Protein AF-A0A359IFV2-F1 (afdb_monomer)

Mean predicted aligned error: 3.48 Å

Secondary structure (DSSP, 8-state):
----GGGHHHHHHHHHHHHHHHHT-HHHHHHHHHHHHHHHHHHH---HHHHHHHHHHHHHHHHHHHHH-TT-HHHHHHHHHTTS-HHHHHHHHHHHHHHHHHHIIIIIIHHHHTT--HHHHHHHHHHHHHHHHHHHPPP-

Radius of gyration: 16.08 Å; Cα contacts (8 Å, |Δi|>4): 184; chains: 1; bounding box: 43×29×43 Å

Nearest PDB structures (foldseek):
  4u4v-assembly1_A  TM=3.749E-01  e=3.334E-01  Escherichia coli str. K-12 substr. MG1655

pLDDT: mean 94.2, std 6.2, range [46.91, 98.5]

Sequence (140 aa):
DAVPAFLLSSIIFILGASISFATGTSYGTMGILMPLAIPLAYALDPSPGFLAMNIGAVLTGAIFGDHCSPISDTTILSSMGSACDHIDHTRTQLGYAVPVALIAVFLGYIPAGLGVPSWITLIAGAGAVFAVIRIFGKKV

Solvent-accessible surface area (backbone atoms only — not comparable to full-atom values): 7144 Å² total; per-residue (Å²): 144,74,82,61,75,34,47,48,31,39,52,42,18,54,51,23,22,53,52,2,31,77,66,20,31,32,67,63,34,36,65,63,43,48,80,53,49,52,60,53,35,42,75,75,42,70,49,70,67,55,38,51,48,40,54,47,20,32,53,52,11,3,45,53,8,14,64,44,10,87,73,6,66,67,35,52,52,51,16,60,76,67,74,48,57,57,67,58,45,29,56,55,44,42,69,57,47,52,60,50,52,51,39,43,36,69,40,30,33,41,40,42,45,72,67,45,58,64,71,56,27,50,52,52,34,53,52,48,53,52,48,49,47,70,74,72,51,76,92,127

Foldseek 3Di:
DDDQLLCLLVVLLQVLLVVLLVVLALVVQLVVRVVVQQVVQCVVPVDPLSNVSNNVSNNNSNVLNNCLHLPHPVLVVVCVVVVHDSVVSNVVSCVLSVQLSVLCNPLNRNVVSVVDDRVRSVVSSVVSSVVCCVPVNDDD

Structure (mmCIF, N/CA/C/O backbone):
data_AF-A0A359IFV2-F1
#
_entry.id   AF-A0A359IFV2-F1
#
loop_
_atom_site.group_PDB
_atom_site.id
_atom_site.type_symbol
_atom_site.label_atom_id
_atom_site.label_alt_id
_atom_site.label_comp_id
_atom_site.label_asym_id
_atom_site.label_entity_id
_atom_site.label_seq_id
_atom_site.pdbx_PDB_ins_code
_atom_site.Cartn_x
_atom_site.Cartn_y
_atom_site.Cartn_z
_atom_site.occupancy
_atom_site.B_iso_or_equiv
_atom_site.auth_seq_id
_atom_site.auth_comp_id
_atom_site.auth_asym_id
_atom_site.auth_atom_id
_atom_site.pdbx_PDB_model_num
ATOM 1 N N . ASP A 1 1 ? 12.857 -18.489 -15.145 1.00 46.91 1 ASP A N 1
ATOM 2 C CA . ASP A 1 1 ? 12.563 -18.422 -13.698 1.00 46.91 1 ASP A CA 1
ATOM 3 C C . ASP A 1 1 ? 12.844 -17.039 -13.112 1.00 46.91 1 ASP A C 1
ATOM 5 O O . ASP A 1 1 ? 13.713 -16.890 -12.265 1.00 46.91 1 ASP A O 1
ATOM 9 N N . ALA A 1 2 ? 12.120 -16.007 -13.563 1.00 67.06 2 ALA A N 1
ATOM 10 C CA . ALA A 1 2 ? 12.255 -14.641 -13.048 1.00 67.06 2 ALA A CA 1
ATOM 11 C C . ALA A 1 2 ? 10.876 -14.096 -12.659 1.00 67.06 2 ALA A C 1
ATOM 13 O O . ALA A 1 2 ? 9.903 -14.303 -13.387 1.00 67.06 2 ALA A O 1
ATOM 14 N N . VAL A 1 3 ? 10.792 -13.418 -11.511 1.00 73.69 3 VAL A N 1
ATOM 15 C CA . VAL A 1 3 ? 9.579 -12.707 -11.086 1.00 73.69 3 VAL A CA 1
ATOM 16 C C . VAL A 1 3 ? 9.271 -11.613 -12.118 1.00 73.69 3 VAL A C 1
ATOM 18 O O . VAL A 1 3 ? 10.167 -10.828 -12.434 1.00 73.69 3 VAL A O 1
ATOM 21 N N . PRO A 1 4 ? 8.039 -11.531 -12.653 1.00 86.88 4 PRO A N 1
ATOM 22 C CA . PRO A 1 4 ? 7.680 -10.487 -13.605 1.00 86.88 4 PRO A CA 1
ATOM 23 C C . PRO A 1 4 ? 7.876 -9.084 -13.015 1.00 86.88 4 PRO A C 1
ATOM 25 O O . PRO A 1 4 ? 7.369 -8.794 -11.932 1.00 86.88 4 PRO A O 1
ATOM 28 N N . ALA A 1 5 ? 8.553 -8.192 -13.746 1.00 88.00 5 ALA A N 1
ATOM 29 C CA . ALA A 1 5 ? 8.863 -6.838 -13.270 1.00 88.00 5 ALA A CA 1
ATOM 30 C C . ALA A 1 5 ? 7.610 -6.032 -12.873 1.00 88.00 5 ALA A C 1
ATOM 32 O O . ALA A 1 5 ? 7.647 -5.273 -11.907 1.00 88.00 5 ALA A O 1
ATOM 33 N N . PHE A 1 6 ? 6.473 -6.260 -13.545 1.00 92.00 6 PHE A N 1
ATOM 34 C CA . PHE A 1 6 ? 5.205 -5.592 -13.228 1.00 92.00 6 PHE A CA 1
ATOM 35 C C . PHE A 1 6 ? 4.655 -5.930 -11.828 1.00 92.00 6 PHE A C 1
ATOM 37 O O . PHE A 1 6 ? 3.846 -5.179 -11.288 1.00 92.00 6 PHE A O 1
ATOM 44 N N . LEU A 1 7 ? 5.086 -7.044 -11.220 1.00 95.38 7 LEU A N 1
ATOM 45 C CA . LEU A 1 7 ? 4.675 -7.442 -9.869 1.00 95.38 7 LEU A CA 1
ATOM 46 C C . LEU A 1 7 ? 5.570 -6.863 -8.772 1.00 95.38 7 LEU A C 1
ATOM 48 O O . LEU A 1 7 ? 5.187 -6.923 -7.603 1.00 95.38 7 LEU A O 1
ATOM 52 N N . LEU A 1 8 ? 6.728 -6.293 -9.119 1.00 95.50 8 LEU A N 1
ATOM 53 C CA . LEU A 1 8 ? 7.739 -5.878 -8.148 1.00 95.50 8 LEU A CA 1
ATOM 54 C C . LEU A 1 8 ? 7.168 -4.936 -7.081 1.00 95.50 8 LEU A C 1
ATOM 56 O O . LEU A 1 8 ? 7.298 -5.209 -5.890 1.00 95.50 8 LEU A O 1
ATOM 60 N N . SER A 1 9 ? 6.464 -3.881 -7.494 1.00 96.62 9 SER A N 1
ATOM 61 C CA . SER A 1 9 ? 5.877 -2.914 -6.557 1.00 96.62 9 SER A CA 1
ATOM 62 C C . SER A 1 9 ? 4.806 -3.539 -5.667 1.00 96.62 9 SER A C 1
ATOM 64 O O . SER A 1 9 ? 4.733 -3.222 -4.485 1.00 96.62 9 SER A O 1
ATOM 66 N N . SER A 1 10 ? 4.016 -4.480 -6.192 1.00 97.56 10 SER A N 1
ATOM 67 C CA . SER A 1 10 ? 3.012 -5.194 -5.390 1.00 97.56 10 SER A CA 1
ATOM 68 C C . SER A 1 10 ? 3.672 -6.069 -4.323 1.00 97.56 10 SER A C 1
ATOM 70 O O . SER A 1 10 ? 3.236 -6.081 -3.175 1.00 97.56 10 SER A O 1
ATOM 72 N N . ILE A 1 11 ? 4.754 -6.765 -4.682 1.00 97.12 11 ILE A N 1
ATOM 73 C CA . ILE A 1 11 ? 5.526 -7.603 -3.756 1.00 97.12 11 ILE A CA 1
ATOM 74 C C . ILE A 1 11 ? 6.170 -6.741 -2.669 1.00 97.12 11 ILE A C 1
ATOM 76 O O . ILE A 1 11 ? 6.046 -7.055 -1.488 1.00 97.12 11 ILE A O 1
ATOM 80 N N . ILE A 1 12 ? 6.807 -5.634 -3.056 1.00 97.69 12 ILE A N 1
ATOM 81 C CA . ILE A 1 12 ? 7.421 -4.685 -2.123 1.00 97.69 12 ILE A CA 1
ATOM 82 C C . ILE A 1 12 ? 6.378 -4.123 -1.154 1.00 97.69 12 ILE A C 1
ATOM 84 O O . ILE A 1 12 ? 6.624 -4.109 0.051 1.00 97.69 12 ILE A O 1
ATOM 88 N N . PHE A 1 13 ? 5.214 -3.706 -1.658 1.00 98.44 13 PHE A N 1
ATOM 89 C CA . PHE A 1 13 ? 4.121 -3.205 -0.830 1.00 98.44 13 PHE A CA 1
ATOM 90 C C . PHE A 1 13 ? 3.665 -4.251 0.195 1.00 98.44 13 PHE A C 1
ATOM 92 O O . PHE A 1 13 ? 3.589 -3.944 1.381 1.00 98.44 13 PHE A O 1
ATOM 99 N N . ILE A 1 14 ? 3.412 -5.494 -0.237 1.00 98.12 14 ILE A N 1
ATOM 100 C CA . ILE A 1 14 ? 2.942 -6.578 0.644 1.00 98.12 14 ILE A CA 1
ATOM 101 C C . ILE A 1 14 ? 3.996 -6.933 1.701 1.00 98.12 14 ILE A C 1
ATOM 103 O O . ILE A 1 14 ? 3.655 -7.137 2.869 1.00 98.12 14 ILE A O 1
ATOM 107 N N . LEU A 1 15 ? 5.275 -6.986 1.320 1.00 97.44 15 LEU A N 1
ATOM 108 C CA . LEU A 1 15 ? 6.369 -7.235 2.257 1.00 97.44 15 LEU A CA 1
ATOM 109 C C . LEU A 1 15 ? 6.509 -6.090 3.265 1.00 97.44 15 LEU A C 1
ATOM 111 O O . LEU A 1 15 ? 6.575 -6.353 4.463 1.00 97.44 15 LEU A O 1
ATOM 115 N N . GLY A 1 16 ? 6.487 -4.836 2.806 1.00 98.19 16 GLY A N 1
ATOM 116 C CA . GLY A 1 16 ? 6.526 -3.657 3.675 1.00 98.19 16 GLY A CA 1
ATOM 117 C C . GLY A 1 16 ? 5.350 -3.601 4.640 1.00 98.19 16 GLY A C 1
ATOM 118 O O . GLY A 1 16 ? 5.557 -3.424 5.836 1.00 98.19 16 GLY A O 1
ATOM 119 N N . ALA A 1 17 ? 4.142 -3.857 4.145 1.00 98.25 17 ALA A N 1
ATOM 120 C CA . ALA A 1 17 ? 2.936 -3.978 4.955 1.00 98.25 17 ALA A CA 1
ATOM 121 C C . ALA A 1 17 ? 3.085 -5.038 6.046 1.00 98.25 17 ALA A C 1
ATOM 123 O O . ALA A 1 17 ? 2.805 -4.767 7.210 1.00 98.25 17 ALA A O 1
ATOM 124 N N . SER A 1 18 ? 3.572 -6.226 5.691 1.00 97.69 18 SER A N 1
ATOM 125 C CA . SER A 1 18 ? 3.702 -7.345 6.630 1.00 97.69 18 SER A CA 1
ATOM 126 C C . SER A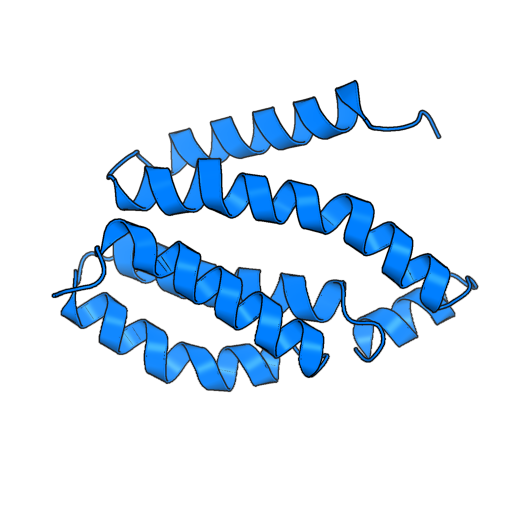 1 18 ? 4.780 -7.091 7.688 1.00 97.69 18 SER A C 1
ATOM 128 O O . SER A 1 18 ? 4.543 -7.308 8.875 1.00 97.69 18 SER A O 1
ATOM 130 N N . ILE A 1 19 ? 5.953 -6.599 7.272 1.00 97.62 19 ILE A N 1
ATOM 131 C CA . ILE A 1 19 ? 7.066 -6.273 8.176 1.00 97.62 19 ILE A CA 1
ATOM 132 C C . ILE A 1 19 ? 6.659 -5.142 9.117 1.00 97.62 19 ILE A C 1
ATOM 134 O O . ILE A 1 19 ? 6.849 -5.253 10.328 1.00 97.62 19 ILE A O 1
ATOM 138 N N . SER A 1 20 ? 6.070 -4.070 8.587 1.00 97.81 20 SER A N 1
ATOM 139 C CA . SER A 1 20 ? 5.684 -2.922 9.401 1.00 97.81 20 SER A CA 1
ATOM 140 C C . SER A 1 20 ? 4.534 -3.244 10.346 1.00 97.81 20 SER A C 1
ATOM 142 O O . SER A 1 20 ? 4.577 -2.846 11.504 1.00 97.81 20 SER A O 1
ATOM 144 N N . PHE A 1 21 ? 3.570 -4.066 9.921 1.00 97.38 21 PHE A N 1
ATOM 145 C CA . PHE A 1 21 ? 2.518 -4.559 10.807 1.00 97.38 21 PHE A CA 1
ATOM 146 C C . PHE A 1 21 ? 3.088 -5.381 11.970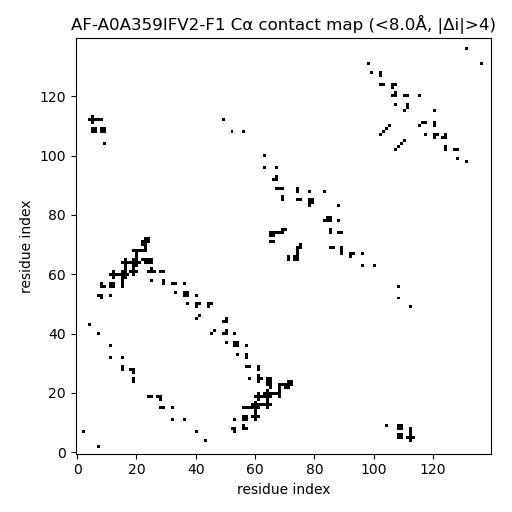 1.00 97.38 21 PHE A C 1
ATOM 148 O O . PHE A 1 21 ? 2.686 -5.193 13.117 1.00 97.38 21 PHE A O 1
ATOM 155 N N . ALA A 1 22 ? 4.051 -6.265 11.689 1.00 96.56 22 ALA A N 1
ATOM 156 C CA . ALA A 1 22 ? 4.676 -7.121 12.696 1.00 96.56 22 ALA A CA 1
ATOM 157 C C . ALA A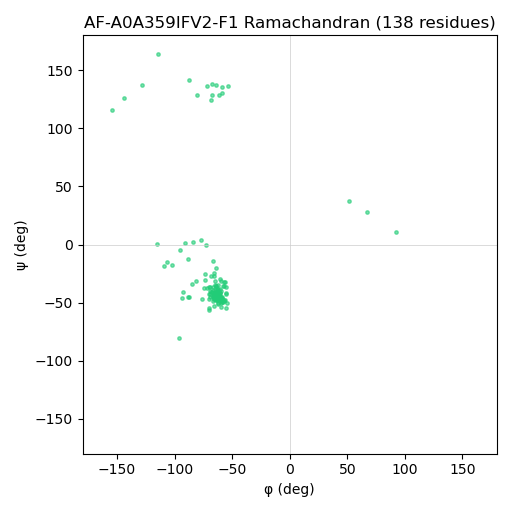 1 22 ? 5.638 -6.377 13.635 1.00 96.56 22 ALA A C 1
ATOM 159 O O . ALA A 1 22 ? 5.874 -6.842 14.745 1.00 96.56 22 ALA A O 1
ATOM 160 N N . THR A 1 23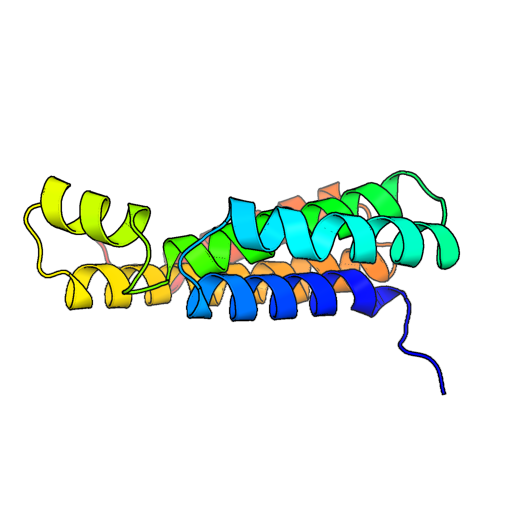 ? 6.215 -5.259 13.189 1.00 96.00 23 THR A N 1
ATOM 161 C CA . THR A 1 23 ? 7.194 -4.477 13.964 1.00 96.00 23 THR A CA 1
ATOM 162 C C . THR A 1 23 ? 6.607 -3.217 14.596 1.00 96.00 23 THR A C 1
ATOM 164 O O . THR A 1 23 ? 7.222 -2.671 15.505 1.00 96.00 23 THR A O 1
ATOM 167 N N . GLY A 1 24 ? 5.444 -2.751 14.133 1.00 95.44 24 GLY A N 1
ATOM 168 C CA . GLY A 1 24 ? 4.804 -1.522 14.603 1.00 95.44 24 GLY A CA 1
ATOM 169 C C . GLY A 1 24 ? 5.574 -0.248 14.243 1.00 95.44 24 GLY A C 1
ATOM 170 O O . GLY A 1 24 ? 5.535 0.711 15.006 1.00 95.44 24 GLY A O 1
ATOM 171 N N . THR A 1 25 ? 6.341 -0.244 13.143 1.00 95.88 25 THR A N 1
ATOM 172 C CA . THR A 1 25 ? 7.135 0.931 12.743 1.00 95.88 25 THR A CA 1
ATOM 173 C C . THR A 1 25 ? 7.208 1.145 11.232 1.00 95.88 25 THR A C 1
ATOM 175 O O . THR A 1 25 ? 7.649 0.276 10.465 1.00 95.88 25 THR A O 1
ATOM 178 N N . SER A 1 26 ? 6.835 2.351 10.792 1.00 96.31 26 SER A N 1
ATOM 179 C CA . SER A 1 26 ? 7.007 2.803 9.405 1.00 96.31 26 SER A CA 1
ATOM 180 C C . SER A 1 26 ? 8.479 3.034 9.060 1.00 96.31 26 SER A C 1
ATOM 182 O O . SER A 1 26 ? 9.008 2.439 8.121 1.00 96.31 26 SER A O 1
ATOM 184 N N . TYR A 1 27 ? 9.169 3.885 9.827 1.00 96.00 27 TYR A N 1
ATOM 185 C CA . TYR A 1 27 ? 10.533 4.316 9.504 1.00 96.00 27 TYR A CA 1
ATOM 186 C C . TYR A 1 27 ? 11.550 3.175 9.582 1.00 96.00 27 TYR A C 1
ATOM 188 O O . TYR A 1 27 ? 12.437 3.104 8.731 1.00 96.00 27 TYR A O 1
ATOM 196 N N . GLY A 1 28 ? 11.399 2.250 10.539 1.00 96.06 28 GLY A N 1
ATOM 197 C CA . GLY A 1 28 ? 12.238 1.050 10.601 1.00 96.06 28 GLY A CA 1
ATOM 198 C C . GLY A 1 28 ? 12.081 0.190 9.346 1.00 96.06 28 GLY A C 1
ATOM 199 O O . GLY A 1 28 ? 13.069 -0.207 8.729 1.00 96.06 28 GLY A O 1
ATOM 200 N N . THR A 1 29 ? 10.840 -0.009 8.899 1.00 97.31 29 THR A N 1
ATOM 201 C CA . THR A 1 29 ? 10.541 -0.774 7.680 1.00 97.31 29 THR A CA 1
ATOM 202 C C . THR A 1 29 ? 11.074 -0.085 6.423 1.00 97.31 29 THR A C 1
ATOM 204 O O . THR A 1 29 ? 11.694 -0.737 5.583 1.00 97.31 29 THR A O 1
ATOM 207 N N . MET A 1 30 ? 10.897 1.235 6.299 1.00 98.19 30 MET A N 1
ATOM 208 C CA . MET A 1 30 ? 11.455 2.018 5.188 1.00 98.19 30 MET A CA 1
ATOM 209 C C . MET A 1 30 ? 12.986 1.938 5.159 1.00 98.19 30 MET A C 1
ATOM 211 O O . MET A 1 30 ? 13.562 1.762 4.086 1.00 98.19 30 MET A O 1
ATOM 215 N N . GLY A 1 31 ? 13.639 2.013 6.324 1.00 97.31 31 GLY A N 1
ATOM 216 C CA . GLY A 1 31 ? 15.093 1.893 6.452 1.00 97.31 31 GLY A CA 1
ATOM 217 C C . GLY A 1 31 ? 15.634 0.535 6.001 1.00 97.31 31 GLY A C 1
ATOM 218 O O . GLY A 1 31 ? 16.706 0.478 5.404 1.00 97.31 31 GLY A O 1
ATOM 219 N N . ILE A 1 32 ? 14.879 -0.546 6.222 1.00 96.00 32 ILE A N 1
ATOM 220 C CA . ILE A 1 32 ? 15.235 -1.897 5.761 1.00 96.00 32 ILE A CA 1
ATOM 221 C C . ILE A 1 32 ? 14.980 -2.053 4.257 1.00 96.00 32 ILE A C 1
ATOM 223 O O . ILE A 1 32 ? 15.825 -2.578 3.533 1.00 96.00 32 ILE A O 1
ATOM 227 N N . LEU A 1 33 ? 13.813 -1.621 3.774 1.00 97.69 33 LEU A N 1
ATOM 228 C CA . LEU A 1 33 ? 13.368 -1.939 2.417 1.00 97.69 33 LEU A CA 1
ATOM 229 C C . LEU A 1 33 ? 13.907 -0.998 1.342 1.00 97.69 33 LEU A C 1
ATOM 231 O O . LEU A 1 33 ? 14.174 -1.470 0.241 1.00 97.69 33 LEU A O 1
ATOM 235 N N . MET A 1 34 ? 14.110 0.295 1.611 1.00 97.62 34 MET A N 1
ATOM 236 C CA . MET A 1 34 ? 14.638 1.227 0.601 1.00 97.62 34 MET A CA 1
ATOM 237 C C . MET A 1 34 ? 15.988 0.826 -0.006 1.00 97.62 34 MET A C 1
ATOM 239 O O . MET A 1 34 ? 16.082 0.813 -1.238 1.00 97.62 34 MET A O 1
ATOM 243 N N . PRO A 1 35 ? 17.023 0.463 0.782 1.00 97.19 35 PRO A N 1
ATOM 244 C CA . PRO A 1 35 ? 18.311 0.066 0.214 1.00 97.19 35 PRO A CA 1
ATOM 245 C C . PRO A 1 35 ? 18.245 -1.244 -0.585 1.00 97.19 35 PRO A C 1
ATOM 247 O O . PRO A 1 35 ? 19.167 -1.527 -1.343 1.00 97.19 35 PRO A O 1
ATOM 250 N N . LEU A 1 36 ? 17.168 -2.027 -0.455 1.00 96.06 36 LEU A N 1
ATOM 251 C CA . LEU A 1 36 ? 16.930 -3.240 -1.243 1.00 96.06 36 LEU A CA 1
ATOM 252 C C . LEU A 1 36 ? 16.083 -2.952 -2.492 1.00 96.06 36 LEU A C 1
ATOM 254 O O . LEU A 1 36 ? 16.412 -3.391 -3.592 1.00 96.06 36 LEU A O 1
ATOM 258 N N . ALA A 1 37 ? 15.002 -2.191 -2.326 1.00 96.25 37 ALA A N 1
ATOM 259 C CA . ALA A 1 37 ? 14.024 -1.896 -3.364 1.00 96.25 37 ALA A CA 1
ATOM 260 C C . ALA A 1 37 ? 14.586 -0.993 -4.465 1.00 96.25 37 ALA A C 1
ATOM 262 O O . ALA A 1 37 ? 14.334 -1.252 -5.640 1.00 96.25 37 ALA A O 1
ATOM 263 N N . ILE A 1 38 ? 15.350 0.049 -4.112 1.00 97.25 38 ILE A N 1
ATOM 264 C CA . ILE A 1 38 ? 15.849 1.029 -5.088 1.00 97.25 38 ILE A CA 1
ATOM 265 C C . ILE A 1 38 ? 16.834 0.386 -6.080 1.00 97.25 38 ILE A C 1
ATOM 267 O O . ILE A 1 38 ? 16.588 0.493 -7.284 1.00 97.25 38 ILE A O 1
ATOM 271 N N . PRO A 1 39 ? 17.901 -0.320 -5.646 1.00 96.56 39 PRO A N 1
ATOM 272 C CA . PRO A 1 39 ? 18.816 -0.973 -6.582 1.00 96.56 39 PRO A CA 1
ATOM 273 C C . PRO A 1 39 ? 18.138 -2.061 -7.418 1.00 96.56 39 PRO A C 1
ATOM 275 O O . PRO A 1 39 ? 18.420 -2.176 -8.608 1.00 96.56 39 PRO A O 1
ATOM 278 N N . LEU A 1 40 ? 17.221 -2.833 -6.822 1.00 95.00 40 LEU A N 1
ATOM 279 C CA . LEU A 1 40 ? 16.483 -3.876 -7.535 1.00 95.00 40 LEU A CA 1
ATOM 280 C C . LEU A 1 40 ? 15.568 -3.288 -8.616 1.00 95.00 40 LEU A C 1
ATOM 282 O O . LEU A 1 40 ? 15.546 -3.789 -9.738 1.00 95.00 40 LEU A O 1
ATOM 286 N N . ALA A 1 41 ? 14.843 -2.213 -8.299 1.00 95.38 41 ALA A N 1
ATOM 287 C CA . ALA A 1 41 ? 14.007 -1.517 -9.268 1.00 95.38 41 ALA A CA 1
ATOM 288 C C . ALA A 1 41 ? 14.853 -0.921 -10.400 1.00 95.38 41 ALA A C 1
ATOM 290 O O . ALA A 1 41 ? 14.528 -1.137 -11.563 1.00 95.38 41 ALA A O 1
ATOM 291 N N . TYR A 1 42 ? 15.973 -0.265 -10.070 1.00 95.69 42 TYR A N 1
ATOM 292 C CA . TYR A 1 42 ? 16.898 0.307 -11.055 1.00 95.69 42 TYR A CA 1
ATOM 293 C C . TYR A 1 42 ? 17.471 -0.747 -12.012 1.00 95.69 42 TYR A C 1
ATOM 295 O O . TYR A 1 42 ? 17.600 -0.495 -13.207 1.00 95.69 42 TYR A O 1
ATOM 303 N N . ALA A 1 43 ? 17.807 -1.931 -11.492 1.00 94.31 43 ALA A N 1
ATOM 304 C CA . ALA A 1 43 ? 18.343 -3.032 -12.288 1.00 94.31 43 ALA A CA 1
ATOM 305 C C . ALA A 1 43 ? 17.312 -3.642 -13.254 1.00 94.31 43 ALA A C 1
ATOM 307 O O . ALA A 1 43 ? 17.703 -4.204 -14.276 1.00 94.31 43 ALA A O 1
ATOM 308 N N . LEU A 1 44 ? 16.016 -3.554 -12.934 1.00 92.81 44 LEU A N 1
ATOM 309 C CA . LEU A 1 44 ? 14.928 -4.073 -13.769 1.00 92.81 44 LEU A CA 1
ATOM 310 C C . LEU A 1 44 ? 14.449 -3.053 -14.807 1.00 92.81 44 LEU A C 1
ATOM 312 O O . LEU A 1 44 ? 14.261 -3.413 -15.966 1.00 92.81 44 LEU A O 1
ATOM 316 N N . ASP A 1 45 ? 14.262 -1.800 -14.397 1.00 91.38 45 ASP A N 1
ATOM 317 C CA . ASP A 1 45 ? 13.955 -0.677 -15.281 1.00 91.38 45 ASP A CA 1
ATOM 318 C C . ASP A 1 45 ? 14.431 0.643 -14.631 1.00 91.38 45 ASP A C 1
ATOM 320 O O . ASP A 1 45 ? 13.897 1.053 -13.594 1.00 91.38 45 ASP A O 1
ATOM 324 N N . PRO A 1 46 ? 15.413 1.350 -15.225 1.00 91.81 46 PRO A N 1
ATOM 325 C CA . PRO A 1 46 ? 15.930 2.607 -14.690 1.00 91.81 46 PRO A CA 1
ATOM 326 C C . PRO A 1 46 ? 15.006 3.808 -14.957 1.00 91.81 46 PRO A C 1
ATOM 328 O O . PRO A 1 46 ? 15.379 4.944 -14.647 1.00 91.81 46 PRO A O 1
ATOM 331 N N . SER A 1 47 ? 13.827 3.608 -15.557 1.00 92.38 47 SER A N 1
ATOM 332 C CA . SER A 1 47 ? 12.887 4.692 -15.820 1.00 92.38 47 SER A CA 1
ATOM 333 C C . SER A 1 47 ? 12.472 5.395 -14.513 1.00 92.38 47 SER A C 1
ATOM 335 O O . SER A 1 47 ? 12.139 4.740 -13.516 1.00 92.38 47 SER A O 1
ATOM 337 N N . PRO A 1 48 ? 12.438 6.745 -14.479 1.00 92.06 48 PRO A N 1
ATOM 338 C CA . PRO A 1 48 ? 12.054 7.484 -13.274 1.00 92.06 48 PRO A CA 1
ATOM 339 C C . PRO A 1 48 ? 10.666 7.103 -12.744 1.00 92.06 48 PRO A C 1
ATOM 341 O O . PRO A 1 48 ? 10.444 7.108 -11.535 1.00 92.06 48 PRO A O 1
ATOM 344 N N . GLY A 1 49 ? 9.741 6.747 -13.642 1.00 91.12 49 GLY A N 1
ATOM 345 C CA . GLY A 1 49 ? 8.396 6.302 -13.281 1.00 91.12 49 GLY A CA 1
ATOM 346 C C . GLY A 1 49 ? 8.395 4.963 -12.544 1.00 91.12 49 GLY A C 1
ATOM 347 O O . GLY A 1 49 ? 7.744 4.842 -11.506 1.00 91.12 49 GLY A O 1
ATOM 348 N N . PHE A 1 50 ? 9.159 3.978 -13.027 1.00 92.62 50 PHE A N 1
ATOM 349 C CA . PHE A 1 50 ? 9.258 2.673 -12.375 1.00 92.62 50 PHE A CA 1
ATOM 350 C C . PHE A 1 50 ? 9.958 2.767 -11.014 1.00 92.62 50 PHE A C 1
ATOM 352 O O . PHE A 1 50 ? 9.492 2.186 -10.031 1.00 92.62 50 PHE A O 1
ATOM 359 N N . LEU A 1 51 ? 11.021 3.567 -10.913 1.00 95.31 51 LEU A N 1
ATOM 360 C CA . LEU A 1 51 ? 11.687 3.855 -9.639 1.00 95.31 51 LEU A CA 1
ATOM 361 C C . LEU A 1 51 ? 10.736 4.513 -8.634 1.00 95.31 51 LEU A C 1
ATOM 363 O O . LEU A 1 51 ? 10.607 4.032 -7.508 1.00 95.31 51 LEU A O 1
ATOM 367 N N . ALA A 1 52 ? 10.030 5.572 -9.044 1.00 94.62 52 ALA A N 1
ATOM 368 C CA . ALA A 1 52 ? 9.079 6.273 -8.185 1.00 94.62 52 ALA A CA 1
ATOM 369 C C . ALA A 1 52 ? 7.946 5.353 -7.707 1.00 94.62 52 ALA A C 1
ATOM 371 O O . ALA A 1 52 ? 7.551 5.424 -6.544 1.00 94.62 52 ALA A O 1
ATOM 372 N N . MET A 1 53 ? 7.460 4.453 -8.567 1.00 94.62 53 MET A N 1
ATOM 373 C CA . MET A 1 53 ? 6.432 3.475 -8.208 1.00 94.62 53 MET A CA 1
ATOM 374 C C . MET A 1 53 ? 6.914 2.501 -7.122 1.00 94.62 53 MET A C 1
ATOM 376 O O . MET A 1 53 ? 6.198 2.273 -6.147 1.00 94.62 53 MET A O 1
ATOM 380 N N . ASN A 1 54 ? 8.130 1.961 -7.249 1.00 96.94 54 ASN A N 1
ATOM 381 C CA . ASN A 1 54 ? 8.687 1.017 -6.276 1.00 96.94 54 ASN A CA 1
ATOM 382 C C . ASN A 1 54 ? 9.072 1.691 -4.951 1.00 96.94 54 ASN A C 1
ATOM 384 O O . ASN A 1 54 ? 8.818 1.131 -3.887 1.00 96.94 54 ASN A O 1
ATOM 388 N N . ILE A 1 55 ? 9.607 2.915 -4.997 1.00 97.56 55 ILE A N 1
ATOM 389 C CA . ILE A 1 55 ? 9.814 3.747 -3.800 1.00 97.56 55 ILE A CA 1
ATOM 390 C C . ILE A 1 55 ? 8.465 4.015 -3.126 1.00 97.56 55 ILE A C 1
ATOM 392 O O . ILE A 1 55 ? 8.313 3.806 -1.924 1.00 97.56 55 ILE A O 1
ATOM 396 N N . GLY A 1 56 ? 7.455 4.406 -3.905 1.00 97.12 56 GLY A N 1
ATOM 397 C CA . GLY A 1 56 ? 6.095 4.605 -3.420 1.00 97.12 56 GLY A CA 1
ATOM 398 C C . GLY A 1 56 ? 5.535 3.361 -2.732 1.00 97.12 56 GLY A C 1
ATOM 399 O O . GLY A 1 56 ? 4.959 3.487 -1.659 1.00 97.12 56 GLY A O 1
ATOM 400 N N . ALA A 1 57 ? 5.758 2.169 -3.291 1.00 97.88 57 ALA A N 1
ATOM 401 C CA . ALA A 1 57 ? 5.340 0.900 -2.695 1.00 97.88 57 ALA A CA 1
ATOM 402 C C . ALA A 1 57 ? 5.997 0.606 -1.338 1.00 97.88 57 ALA A C 1
ATOM 404 O O . ALA A 1 57 ? 5.323 0.107 -0.438 1.00 97.88 57 ALA A O 1
ATOM 405 N N . VAL A 1 58 ? 7.283 0.937 -1.160 1.00 98.50 58 VAL A N 1
ATOM 406 C CA . VAL A 1 58 ? 7.931 0.833 0.159 1.00 98.50 58 VAL A CA 1
ATOM 407 C C . VAL A 1 58 ? 7.266 1.788 1.150 1.00 98.50 58 VAL A C 1
ATOM 409 O O . VAL A 1 58 ? 6.942 1.379 2.264 1.00 98.50 58 VAL A O 1
ATOM 412 N N . LEU A 1 59 ? 7.058 3.049 0.753 1.00 98.19 59 LEU A N 1
ATOM 413 C CA . LEU A 1 59 ? 6.503 4.074 1.640 1.00 98.19 59 LEU A CA 1
ATOM 414 C C . LEU A 1 59 ? 5.083 3.723 2.092 1.00 98.19 59 LEU A C 1
ATOM 416 O O . LEU A 1 59 ? 4.793 3.736 3.286 1.00 98.19 59 LEU A O 1
ATOM 420 N N . THR A 1 60 ? 4.202 3.387 1.152 1.00 97.31 60 THR A N 1
ATOM 421 C CA . THR A 1 60 ? 2.803 3.059 1.452 1.00 97.31 60 THR A CA 1
ATOM 422 C C . THR A 1 60 ? 2.669 1.726 2.173 1.00 97.31 60 THR A C 1
ATOM 424 O O . THR A 1 60 ? 1.826 1.622 3.058 1.00 97.31 60 THR A O 1
ATOM 427 N N . GLY A 1 61 ? 3.493 0.724 1.842 1.00 98.06 61 GLY A N 1
ATOM 428 C CA . GLY A 1 61 ? 3.501 -0.564 2.534 1.00 98.06 61 GLY A CA 1
ATOM 429 C C . GLY A 1 61 ? 3.899 -0.393 3.996 1.00 98.06 61 GLY A C 1
ATOM 430 O O . GLY A 1 61 ? 3.193 -0.857 4.886 1.00 98.06 61 GLY A O 1
ATOM 431 N N . ALA A 1 62 ? 4.977 0.350 4.253 1.00 98.19 62 ALA A N 1
ATOM 432 C CA . ALA A 1 62 ? 5.404 0.665 5.610 1.00 98.19 62 ALA A CA 1
ATOM 433 C C . ALA A 1 62 ? 4.320 1.429 6.395 1.00 98.19 62 ALA A C 1
ATOM 435 O O . ALA A 1 62 ? 3.948 1.007 7.481 1.00 98.19 62 ALA A O 1
ATOM 436 N N . ILE A 1 63 ? 3.740 2.490 5.824 1.00 97.38 63 ILE A N 1
ATOM 437 C CA . ILE A 1 63 ? 2.689 3.269 6.506 1.00 97.38 63 ILE A CA 1
ATOM 438 C C . ILE A 1 63 ? 1.446 2.417 6.781 1.00 97.38 63 ILE A C 1
ATOM 440 O O . ILE A 1 63 ? 0.882 2.486 7.869 1.00 97.38 63 ILE A O 1
ATOM 444 N N . PHE A 1 64 ? 1.022 1.598 5.816 1.00 97.69 64 PHE A N 1
ATOM 445 C CA . PHE A 1 64 ? -0.129 0.715 5.986 1.00 97.69 64 PHE A CA 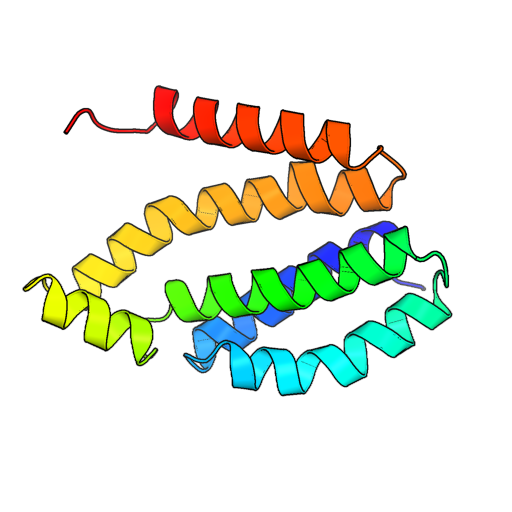1
ATOM 446 C C . PHE A 1 64 ? 0.053 -0.229 7.180 1.00 97.69 64 PHE A C 1
ATOM 448 O O . PHE A 1 64 ? -0.866 -0.377 7.988 1.00 97.69 64 PHE A O 1
ATOM 455 N N . GLY A 1 65 ? 1.218 -0.878 7.282 1.00 96.69 65 GLY A N 1
ATOM 456 C CA . GLY A 1 65 ? 1.467 -1.852 8.339 1.00 96.69 65 GLY A CA 1
ATOM 457 C C . GLY A 1 65 ? 1.491 -1.202 9.718 1.00 96.69 65 GLY A C 1
ATOM 458 O O . GLY A 1 65 ? 0.807 -1.678 10.620 1.00 96.69 65 GLY A O 1
ATOM 459 N N . ASP A 1 66 ? 2.205 -0.086 9.850 1.00 97.19 66 ASP A N 1
ATOM 460 C CA . ASP A 1 66 ? 2.300 0.703 11.080 1.00 97.19 66 ASP A CA 1
ATOM 461 C C . ASP A 1 66 ? 0.923 1.180 11.569 1.00 97.19 66 ASP A C 1
ATOM 463 O O . ASP A 1 66 ? 0.540 0.911 12.706 1.00 97.19 66 ASP A O 1
ATOM 467 N N . HIS A 1 67 ? 0.129 1.772 10.668 1.00 95.12 67 HIS A N 1
ATOM 468 C CA . HIS A 1 67 ? -1.222 2.284 10.945 1.00 95.12 67 HIS A CA 1
ATOM 469 C C . HIS A 1 67 ? -2.155 1.196 11.485 1.00 95.12 67 HIS A C 1
ATOM 471 O O . HIS A 1 67 ? -3.023 1.454 12.316 1.00 95.12 67 HIS A O 1
ATOM 477 N N . CYS A 1 68 ? -2.003 -0.033 10.995 1.00 94.06 68 CYS A N 1
ATOM 478 C CA . CYS A 1 68 ? -2.882 -1.139 11.359 1.00 94.06 68 CYS A CA 1
ATOM 479 C C . CYS A 1 68 ? -2.338 -2.001 12.501 1.00 94.06 68 CYS A C 1
ATOM 481 O O . CYS A 1 68 ? -3.024 -2.932 12.919 1.00 94.06 68 CYS A O 1
ATOM 483 N N . SER A 1 69 ? -1.119 -1.752 12.978 1.00 96.50 69 SER A N 1
ATOM 484 C CA . SER A 1 69 ? -0.468 -2.619 13.955 1.00 96.50 69 SER A CA 1
ATOM 485 C C . SER A 1 69 ? -0.960 -2.337 15.381 1.00 96.50 69 SER A C 1
ATOM 487 O O . SER A 1 69 ? -0.861 -1.191 15.826 1.00 96.50 69 SER A O 1
ATOM 489 N N . PRO A 1 70 ? -1.391 -3.357 16.152 1.00 94.94 70 PRO A N 1
ATOM 490 C CA . PRO A 1 70 ? -1.763 -3.207 17.565 1.00 94.94 70 PRO A CA 1
ATOM 491 C C . PRO A 1 70 ? -0.556 -2.997 18.496 1.00 94.94 70 PRO A C 1
ATOM 493 O O . PRO A 1 70 ? -0.706 -2.921 19.707 1.00 94.94 70 PRO A O 1
ATOM 496 N N . ILE A 1 71 ? 0.666 -2.981 17.970 1.00 95.94 71 ILE A N 1
ATOM 497 C CA . ILE A 1 71 ? 1.869 -2.727 18.775 1.00 95.94 71 ILE A CA 1
ATOM 498 C C . ILE A 1 71 ? 2.576 -1.434 18.366 1.00 95.94 71 ILE A C 1
ATOM 500 O O . ILE A 1 71 ? 3.607 -1.107 18.941 1.00 95.94 71 ILE A O 1
ATOM 504 N N . SER A 1 72 ? 2.044 -0.707 17.378 1.00 96.38 72 SER A N 1
ATOM 505 C CA . SER A 1 72 ? 2.612 0.570 16.948 1.00 96.38 72 SER A CA 1
ATOM 506 C C . SER A 1 72 ? 2.365 1.665 17.981 1.00 96.38 72 SER A C 1
ATOM 508 O O . SER A 1 72 ? 1.235 1.854 18.444 1.00 96.38 72 SER A O 1
ATOM 510 N N . ASP A 1 73 ? 3.399 2.465 18.251 1.00 94.12 73 ASP A N 1
ATOM 511 C CA . ASP A 1 73 ? 3.308 3.670 19.079 1.00 94.12 73 ASP A CA 1
ATOM 512 C C . ASP A 1 73 ? 2.236 4.636 18.550 1.00 94.12 73 ASP A C 1
ATOM 514 O O . ASP A 1 73 ? 1.505 5.250 19.329 1.00 94.12 73 ASP A O 1
ATOM 518 N N . THR A 1 74 ? 2.086 4.745 17.224 1.00 92.94 74 THR A N 1
ATOM 519 C CA . THR A 1 74 ? 1.082 5.629 16.610 1.00 92.94 74 THR A CA 1
ATOM 520 C C . THR A 1 74 ? -0.340 5.134 16.864 1.00 92.94 74 THR A C 1
ATOM 522 O O . THR A 1 74 ? -1.211 5.935 17.214 1.00 92.94 74 THR A O 1
ATOM 525 N N . THR A 1 75 ? -0.571 3.822 16.777 1.00 94.19 75 THR A N 1
ATOM 526 C CA . THR A 1 75 ? -1.860 3.185 17.080 1.00 94.19 75 THR A CA 1
ATOM 527 C C . THR A 1 75 ? -2.198 3.311 18.564 1.00 94.19 75 THR A C 1
ATOM 529 O O . THR A 1 75 ? -3.322 3.676 18.919 1.00 94.19 75 THR A O 1
ATOM 532 N N . ILE A 1 76 ? -1.220 3.076 19.446 1.00 95.75 76 ILE A N 1
ATOM 533 C CA . ILE A 1 76 ? -1.379 3.213 20.901 1.00 95.75 76 ILE A CA 1
ATOM 534 C C . ILE A 1 76 ? -1.768 4.653 21.249 1.00 95.75 76 ILE A C 1
ATOM 536 O O . ILE A 1 76 ? -2.823 4.876 21.851 1.00 95.75 76 ILE A O 1
ATOM 540 N N . LEU A 1 77 ? -0.988 5.639 20.799 1.00 95.62 77 LEU A N 1
ATOM 541 C CA . LEU A 1 77 ? -1.257 7.051 21.078 1.00 95.62 77 LEU A CA 1
ATOM 542 C C . LEU A 1 77 ? -2.579 7.528 20.462 1.00 95.62 77 LEU A C 1
ATOM 544 O O . LEU A 1 77 ? -3.296 8.300 21.099 1.00 95.62 77 LEU A O 1
ATOM 548 N N . SER A 1 78 ? -2.950 7.038 19.275 1.00 94.88 78 SER A N 1
ATOM 549 C CA . SER A 1 78 ? -4.234 7.368 18.636 1.00 94.88 78 SER A CA 1
ATOM 550 C C . SER A 1 78 ? -5.427 6.818 19.421 1.00 94.88 78 SER A C 1
ATOM 552 O O . SER A 1 78 ? -6.406 7.536 19.639 1.00 94.88 78 SER A O 1
ATOM 554 N N . SER A 1 79 ? -5.349 5.570 19.896 1.00 96.25 79 SER A N 1
ATOM 555 C CA . SER A 1 79 ? -6.401 4.965 20.729 1.00 96.25 79 SER A CA 1
ATOM 556 C C . SER A 1 79 ? -6.552 5.673 22.081 1.00 96.25 79 SER A C 1
ATOM 558 O O . SER A 1 79 ? -7.666 6.020 22.475 1.00 96.25 79 SER A O 1
ATOM 560 N N . MET A 1 80 ? -5.434 6.015 22.731 1.00 95.75 80 MET A N 1
ATOM 561 C CA . MET A 1 80 ? -5.429 6.796 23.970 1.00 95.75 80 MET A CA 1
ATOM 562 C C . MET A 1 80 ? -6.004 8.203 23.772 1.00 95.75 80 MET A C 1
ATOM 564 O O . MET A 1 80 ? -6.850 8.637 24.551 1.00 95.75 80 MET A O 1
ATOM 568 N N . GLY A 1 81 ? -5.574 8.912 22.724 1.00 96.44 81 GLY A N 1
ATOM 569 C CA . GLY A 1 81 ? -6.037 10.270 22.425 1.00 96.44 81 GLY A CA 1
ATOM 570 C C . GLY A 1 81 ? -7.518 10.341 22.045 1.00 96.44 81 GLY A C 1
ATOM 571 O O . GLY A 1 81 ? -8.164 11.358 22.284 1.00 96.44 81 GLY A O 1
ATOM 572 N N . SER A 1 82 ? -8.069 9.254 21.499 1.00 94.31 82 SER A N 1
ATOM 573 C CA . SER A 1 82 ? -9.498 9.117 21.187 1.00 94.31 82 SER A CA 1
ATOM 574 C C . SER A 1 82 ? -10.328 8.502 22.321 1.00 94.31 82 SER A C 1
ATOM 576 O O . SER A 1 82 ? -11.538 8.352 22.160 1.00 94.31 82 SER A O 1
ATOM 578 N N . ALA A 1 83 ? -9.705 8.174 23.461 1.00 95.62 83 ALA A N 1
ATOM 579 C CA . ALA A 1 83 ? -10.340 7.554 24.625 1.00 95.62 83 ALA A CA 1
ATOM 580 C C . ALA A 1 83 ? -11.165 6.294 24.283 1.00 95.62 83 ALA A C 1
ATOM 582 O O . ALA A 1 83 ? -12.231 6.065 24.857 1.00 95.62 83 ALA A O 1
ATOM 583 N N . CYS A 1 84 ? -10.677 5.482 23.339 1.00 94.81 84 CYS A N 1
ATOM 584 C CA . CYS A 1 84 ? -11.309 4.224 22.940 1.00 94.81 84 CYS A CA 1
ATOM 585 C C . CYS A 1 84 ? -10.441 3.013 23.298 1.00 94.81 84 CYS A C 1
ATOM 587 O O . CYS A 1 84 ? -9.250 3.145 23.591 1.00 94.81 84 CYS A O 1
ATOM 589 N N . ASP A 1 85 ? -11.048 1.825 23.285 1.00 97.06 85 ASP A N 1
ATOM 590 C CA . ASP A 1 85 ? -10.302 0.586 23.475 1.00 97.06 85 ASP A CA 1
ATOM 591 C C . ASP A 1 85 ? -9.296 0.376 22.333 1.00 97.06 85 ASP A C 1
ATOM 593 O O . ASP A 1 85 ? -9.587 0.592 21.153 1.00 97.06 85 ASP A O 1
ATOM 597 N N . HIS A 1 86 ? -8.090 -0.047 22.699 1.00 94.69 86 HIS A N 1
ATOM 598 C CA . HIS A 1 86 ? -6.969 -0.168 21.777 1.00 94.69 86 HIS A CA 1
ATOM 599 C C . HIS A 1 86 ? -7.196 -1.224 20.680 1.00 94.69 86 HIS A C 1
ATOM 601 O O . HIS A 1 86 ? -6.850 -1.018 19.508 1.00 94.69 86 HIS A O 1
ATOM 607 N N . ILE A 1 87 ? -7.807 -2.354 21.037 1.00 95.69 87 ILE A N 1
ATOM 608 C CA . ILE A 1 87 ? -8.092 -3.428 20.086 1.00 95.69 87 ILE A CA 1
ATOM 609 C C . ILE A 1 87 ? -9.255 -3.029 19.182 1.00 95.69 87 ILE A C 1
ATOM 611 O O . ILE A 1 87 ? -9.197 -3.283 17.975 1.00 95.69 87 ILE A O 1
ATOM 615 N N . ASP A 1 88 ? -10.261 -2.339 19.716 1.00 95.00 88 ASP A N 1
ATOM 616 C CA . ASP A 1 88 ? -11.359 -1.804 18.906 1.00 95.00 88 ASP A CA 1
ATOM 617 C C . ASP A 1 88 ? -10.874 -0.743 17.908 1.00 95.00 88 ASP A C 1
ATOM 619 O O . ASP A 1 88 ? -11.262 -0.774 16.733 1.00 95.00 88 ASP A O 1
ATOM 623 N N . HIS A 1 89 ? -9.961 0.144 18.320 1.00 95.38 89 HIS A N 1
ATOM 624 C CA . HIS A 1 89 ? -9.305 1.088 17.416 1.00 95.38 89 HIS A CA 1
ATOM 625 C C . HIS A 1 89 ? -8.626 0.349 16.258 1.00 95.38 89 HIS A C 1
ATOM 627 O O . HIS A 1 89 ? -8.947 0.574 15.093 1.00 95.38 89 HIS A O 1
ATOM 633 N N . THR A 1 90 ? -7.752 -0.606 16.569 1.00 95.06 90 THR A N 1
ATOM 634 C CA . THR A 1 90 ? -6.999 -1.361 15.558 1.00 95.06 90 THR A CA 1
ATOM 635 C C . THR A 1 90 ? -7.925 -2.1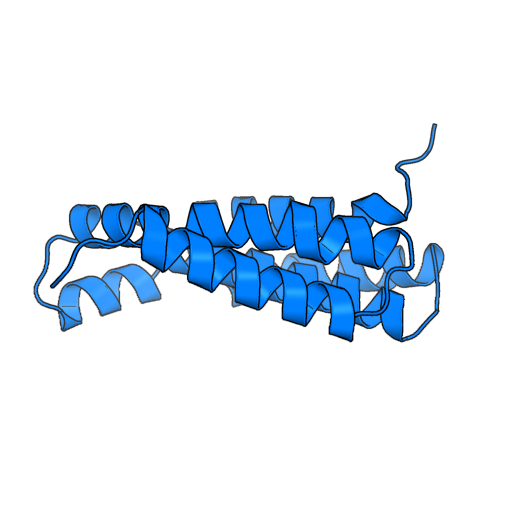29 14.609 1.00 95.06 90 THR A C 1
ATOM 637 O O . THR A 1 90 ? -7.766 -2.098 13.385 1.00 95.06 90 THR A O 1
ATOM 640 N N . ARG A 1 91 ? -8.952 -2.789 15.156 1.00 93.75 91 ARG A N 1
ATOM 641 C CA . ARG A 1 91 ? -9.932 -3.558 14.380 1.00 93.75 91 ARG A CA 1
ATOM 642 C C . ARG A 1 91 ? -10.723 -2.674 13.421 1.00 93.75 91 ARG A C 1
ATOM 644 O O . ARG A 1 91 ? -10.986 -3.086 12.290 1.00 93.75 91 ARG A O 1
ATOM 651 N N . THR A 1 92 ? -11.108 -1.476 13.858 1.00 92.62 92 THR A N 1
ATOM 652 C CA . THR A 1 92 ? -11.807 -0.525 12.988 1.00 92.62 92 THR A CA 1
ATOM 653 C C . THR A 1 92 ? -10.887 0.016 11.896 1.00 92.62 92 THR A C 1
ATOM 655 O O . THR A 1 92 ? -11.321 0.057 10.746 1.00 92.62 92 THR A O 1
ATOM 658 N N . GLN A 1 93 ? -9.615 0.317 12.195 1.00 94.69 93 GLN A N 1
ATOM 659 C CA . GLN A 1 93 ? -8.636 0.744 11.182 1.00 94.69 93 GLN A CA 1
ATOM 660 C C . GLN A 1 93 ? -8.432 -0.309 10.085 1.00 94.69 93 GLN A C 1
ATOM 662 O O . GLN A 1 93 ? -8.523 0.018 8.900 1.00 94.69 93 GLN A O 1
ATOM 667 N N . LEU A 1 94 ? -8.250 -1.584 10.451 1.00 93.81 94 LEU A N 1
ATOM 668 C CA . LEU A 1 94 ? -8.100 -2.683 9.485 1.00 93.81 94 LEU A CA 1
ATOM 669 C C . LEU A 1 94 ? -9.288 -2.788 8.517 1.00 93.81 94 LEU A C 1
ATOM 671 O O . LEU A 1 94 ? -9.094 -3.078 7.334 1.00 93.81 94 LEU A O 1
ATOM 675 N N . GLY A 1 95 ? -10.504 -2.505 8.994 1.00 91.75 95 GLY A N 1
ATOM 676 C CA . GLY A 1 95 ? -11.714 -2.493 8.170 1.00 91.75 95 GLY A CA 1
ATOM 677 C C . GLY A 1 95 ? -11.676 -1.476 7.023 1.00 91.75 95 GLY A C 1
ATOM 678 O O . GLY A 1 95 ? -12.262 -1.734 5.973 1.00 91.75 95 GLY A O 1
ATOM 679 N N . TYR A 1 96 ? -10.961 -0.360 7.188 1.00 92.25 96 TYR A N 1
ATOM 680 C CA . TYR A 1 96 ? -10.762 0.647 6.138 1.00 92.25 96 TYR A CA 1
ATOM 681 C C . TYR A 1 96 ? -9.484 0.404 5.337 1.00 92.25 96 TYR A C 1
ATOM 683 O O . TYR A 1 96 ? -9.480 0.532 4.111 1.00 92.25 96 TYR A O 1
ATOM 691 N N . ALA A 1 97 ? -8.404 0.034 6.017 1.00 94.94 97 ALA A N 1
ATOM 692 C CA . ALA A 1 97 ? -7.093 -0.080 5.408 1.00 94.94 97 ALA A CA 1
ATOM 693 C C . ALA A 1 97 ? -7.009 -1.263 4.434 1.00 94.94 97 ALA A C 1
ATOM 695 O O . ALA A 1 97 ? -6.466 -1.110 3.341 1.00 94.94 97 ALA A O 1
ATOM 696 N N . VAL A 1 98 ? -7.561 -2.433 4.782 1.00 96.12 98 VAL A N 1
ATOM 697 C CA . VAL A 1 98 ? -7.476 -3.636 3.931 1.00 96.12 98 VAL A CA 1
ATOM 698 C C . VAL A 1 98 ? -8.134 -3.421 2.558 1.00 96.12 98 VAL A C 1
ATOM 700 O O . VAL A 1 98 ? -7.480 -3.705 1.553 1.00 96.12 98 VAL A O 1
ATOM 703 N N . PRO A 1 99 ? -9.360 -2.866 2.445 1.00 95.75 99 PRO A N 1
ATOM 704 C CA . PRO A 1 99 ? -9.925 -2.504 1.144 1.00 95.75 99 PRO A CA 1
ATOM 705 C C . PRO A 1 99 ? -9.033 -1.562 0.328 1.00 95.75 99 PRO A C 1
ATOM 707 O O . PRO A 1 99 ? -8.858 -1.772 -0.871 1.00 95.75 99 PRO A O 1
ATOM 710 N N . VAL A 1 100 ? -8.432 -0.551 0.965 1.00 95.81 100 VAL A N 1
ATOM 711 C CA . VAL A 1 100 ? -7.529 0.397 0.290 1.00 95.81 100 VAL A CA 1
ATOM 712 C C . VAL A 1 100 ? -6.249 -0.295 -0.181 1.00 95.81 100 VAL A C 1
ATOM 714 O O . VAL A 1 100 ? -5.805 -0.041 -1.298 1.00 95.81 100 VAL A O 1
ATOM 717 N N . ALA A 1 101 ? -5.690 -1.214 0.607 1.00 97.38 101 ALA A N 1
ATOM 718 C CA . ALA A 1 101 ? -4.533 -2.017 0.216 1.00 97.38 101 ALA A CA 1
ATOM 719 C C . ALA A 1 101 ? -4.833 -2.898 -1.006 1.00 97.38 101 ALA A C 1
ATOM 721 O O . ALA A 1 101 ? -4.031 -2.961 -1.938 1.00 97.38 101 ALA A O 1
ATOM 722 N N . LEU A 1 102 ? -6.015 -3.524 -1.051 1.00 97.56 102 LEU A N 1
ATOM 723 C CA . LEU A 1 102 ? -6.456 -4.293 -2.218 1.00 97.56 102 LEU A CA 1
ATOM 724 C C . LEU A 1 102 ? -6.600 -3.392 -3.452 1.00 97.56 102 LEU A C 1
ATOM 726 O O . LEU A 1 102 ? -6.107 -3.738 -4.524 1.00 97.56 102 LEU A O 1
ATOM 730 N N . ILE A 1 103 ? -7.212 -2.214 -3.305 1.00 97.44 103 ILE A N 1
ATOM 731 C CA . ILE A 1 103 ? -7.320 -1.226 -4.390 1.00 97.44 103 ILE A CA 1
ATOM 732 C C . ILE A 1 103 ? -5.927 -0.799 -4.875 1.00 97.44 103 ILE A C 1
ATOM 734 O O . ILE A 1 103 ? -5.685 -0.773 -6.082 1.00 97.44 103 ILE A O 1
ATOM 738 N N . ALA A 1 104 ? -4.995 -0.521 -3.962 1.00 97.00 104 ALA A N 1
ATOM 739 C CA . ALA A 1 104 ? -3.630 -0.133 -4.299 1.00 97.00 104 ALA A CA 1
ATOM 740 C C . ALA A 1 104 ? -2.907 -1.221 -5.105 1.00 97.00 104 ALA A C 1
ATOM 742 O O . ALA A 1 104 ? -2.260 -0.905 -6.099 1.00 97.00 104 ALA A O 1
ATOM 743 N N . VAL A 1 105 ? -3.058 -2.499 -4.746 1.00 97.62 105 VAL A N 1
ATOM 744 C CA . VAL A 1 105 ? -2.451 -3.617 -5.487 1.00 97.62 105 VAL A CA 1
ATOM 745 C C . VAL A 1 105 ? -3.114 -3.816 -6.852 1.00 97.62 105 VAL A C 1
ATOM 747 O O . VAL A 1 105 ? -2.430 -3.795 -7.877 1.00 97.62 105 VAL A O 1
ATOM 750 N N . PHE A 1 106 ? -4.438 -3.987 -6.888 1.00 97.44 106 PHE A N 1
ATOM 751 C CA . PHE A 1 106 ? -5.145 -4.422 -8.097 1.00 97.44 106 PHE A CA 1
ATOM 752 C C . PHE A 1 106 ? -5.422 -3.302 -9.100 1.00 97.44 106 PHE A C 1
ATOM 754 O O . PHE A 1 106 ? -5.456 -3.567 -10.299 1.00 97.44 106 PHE A O 1
ATOM 761 N N . LEU A 1 107 ? -5.618 -2.065 -8.636 1.00 97.06 107 LEU A N 1
ATOM 762 C CA . LEU A 1 107 ? -5.918 -0.912 -9.495 1.00 97.06 107 LEU A CA 1
ATOM 763 C C . LEU A 1 107 ? -4.758 0.088 -9.582 1.00 97.06 107 LEU A C 1
ATOM 765 O O . LEU A 1 107 ? -4.721 0.888 -10.514 1.00 97.06 107 LEU A O 1
ATOM 769 N N . GLY A 1 108 ? -3.812 0.035 -8.641 1.00 96.12 108 GLY A N 1
ATOM 770 C CA . GLY A 1 108 ? -2.612 0.871 -8.622 1.00 96.12 108 GLY A CA 1
ATOM 771 C C . GLY A 1 108 ? -1.397 0.169 -9.225 1.00 96.12 108 GLY A C 1
ATOM 772 O O . GLY A 1 108 ? -1.049 0.407 -10.380 1.00 96.12 108 GLY A O 1
ATOM 773 N N . TYR A 1 109 ? -0.746 -0.688 -8.436 1.00 96.12 109 TYR A N 1
ATOM 774 C CA . TYR A 1 109 ? 0.568 -1.261 -8.730 1.00 96.12 109 TYR A CA 1
ATOM 775 C C . TYR A 1 109 ? 0.575 -2.197 -9.934 1.00 96.12 109 TYR A C 1
ATOM 777 O O . TYR A 1 109 ? 1.425 -2.031 -10.804 1.00 96.12 109 TYR A O 1
ATOM 785 N N . ILE A 1 110 ? -0.356 -3.154 -10.017 1.00 95.88 110 ILE A N 1
ATOM 786 C CA . ILE A 1 110 ? -0.380 -4.107 -11.137 1.00 95.88 110 ILE A CA 1
ATOM 787 C C . ILE A 1 110 ? -0.611 -3.379 -12.474 1.00 95.88 110 ILE A C 1
ATOM 789 O O . ILE A 1 110 ? 0.202 -3.564 -13.380 1.00 95.88 110 ILE A O 1
ATOM 793 N N . PRO A 1 111 ? -1.638 -2.516 -12.632 1.00 95.50 111 PRO A N 1
ATOM 794 C CA . PRO A 1 111 ? -1.843 -1.810 -13.895 1.00 95.50 111 PRO A CA 1
ATOM 795 C C . PRO A 1 111 ? -0.705 -0.842 -14.227 1.00 95.50 111 PRO A C 1
ATOM 797 O O . PRO A 1 111 ? -0.271 -0.794 -15.377 1.00 95.50 111 PRO A O 1
ATOM 800 N N . ALA A 1 112 ? -0.183 -0.106 -13.240 1.00 93.12 112 ALA A N 1
ATOM 801 C CA . ALA A 1 112 ? 0.950 0.792 -13.460 1.00 93.12 112 ALA A CA 1
ATOM 802 C C . ALA A 1 112 ? 2.208 0.024 -13.902 1.00 93.12 112 ALA A C 1
ATOM 804 O O . ALA A 1 112 ? 2.886 0.446 -14.837 1.00 93.12 112 ALA A O 1
ATOM 805 N N . GLY A 1 113 ? 2.471 -1.149 -13.316 1.00 91.56 113 GLY A N 1
ATOM 806 C CA . GLY A 1 113 ? 3.553 -2.044 -13.731 1.00 91.56 113 GLY A CA 1
ATOM 807 C C . GLY A 1 113 ? 3.366 -2.645 -15.128 1.00 91.56 113 GLY A C 1
ATOM 808 O O . GLY A 1 113 ? 4.350 -2.991 -15.775 1.00 91.56 113 GLY A O 1
ATOM 809 N N . LEU A 1 114 ? 2.126 -2.743 -15.616 1.00 93.50 114 LEU A N 1
ATOM 810 C CA . LEU A 1 114 ? 1.798 -3.136 -16.994 1.00 93.50 114 LEU A CA 1
ATOM 811 C C . LEU A 1 114 ? 1.867 -1.959 -17.988 1.00 93.50 114 LEU A C 1
ATOM 813 O O . LEU A 1 114 ? 1.570 -2.138 -19.168 1.00 93.50 114 LEU A O 1
ATOM 817 N N . GLY A 1 115 ? 2.253 -0.764 -17.531 1.00 91.12 115 GLY A N 1
ATOM 818 C CA . GLY A 1 115 ? 2.413 0.426 -18.367 1.00 91.12 115 GLY A CA 1
ATOM 819 C C . GLY A 1 115 ? 1.175 1.321 -18.456 1.00 91.12 115 GLY A C 1
ATOM 820 O O . GLY A 1 115 ? 1.152 2.243 -19.271 1.00 91.12 115 GLY A O 1
ATOM 821 N N . VAL A 1 116 ? 0.145 1.095 -17.631 1.00 94.00 116 VAL A N 1
ATOM 822 C CA . VAL A 1 116 ? -0.999 2.015 -17.555 1.00 94.00 116 VAL A CA 1
ATOM 823 C C . VAL A 1 116 ? -0.536 3.353 -16.956 1.00 94.00 116 VAL A C 1
ATOM 825 O O . VAL A 1 116 ? 0.061 3.361 -15.877 1.00 94.00 116 VAL A O 1
ATOM 828 N N . PRO A 1 117 ? -0.826 4.500 -17.603 1.00 92.00 117 PRO A N 1
ATOM 829 C CA . PRO A 1 117 ? -0.461 5.814 -17.083 1.00 92.00 117 PRO A CA 1
ATOM 830 C C . PRO A 1 117 ? -0.960 6.057 -15.653 1.00 92.00 117 PRO A C 1
ATOM 832 O O . PRO A 1 117 ? -2.126 5.809 -15.342 1.00 92.00 117 PRO A O 1
ATOM 835 N N . SER A 1 118 ? -0.107 6.627 -14.796 1.00 88.25 118 SER A N 1
ATOM 836 C CA . SER A 1 118 ? -0.398 6.798 -13.364 1.00 88.25 118 SER A CA 1
ATOM 837 C C . SER A 1 118 ? -1.639 7.647 -13.079 1.00 88.25 118 SER A C 1
ATOM 839 O O . SER A 1 118 ? -2.341 7.412 -12.106 1.00 88.25 118 SER A O 1
ATOM 841 N N . TRP A 1 119 ? -1.968 8.621 -13.930 1.00 92.62 119 TRP A N 1
ATOM 842 C CA . TRP A 1 119 ? -3.187 9.415 -13.746 1.00 92.62 119 TRP A CA 1
ATOM 843 C C . TRP A 1 119 ? -4.463 8.565 -13.898 1.00 92.62 119 TRP A C 1
ATOM 845 O O . TRP A 1 119 ? -5.442 8.817 -13.200 1.00 92.62 119 TRP A O 1
ATOM 855 N N . ILE A 1 120 ? -4.445 7.523 -14.743 1.00 95.81 120 ILE A N 1
ATOM 856 C CA . ILE A 1 120 ? -5.574 6.594 -14.906 1.00 95.81 120 ILE A CA 1
ATOM 857 C C . ILE A 1 120 ? -5.724 5.737 -13.654 1.00 95.81 120 ILE A C 1
ATOM 859 O O . ILE A 1 120 ? -6.831 5.611 -13.134 1.00 95.81 120 ILE A O 1
ATOM 863 N N . THR A 1 121 ? -4.624 5.175 -13.145 1.00 94.62 121 THR A N 1
ATOM 864 C CA . THR A 1 121 ? -4.659 4.326 -11.944 1.00 94.62 121 THR A CA 1
ATOM 865 C C . THR A 1 121 ? -5.073 5.115 -10.705 1.00 94.62 121 THR A C 1
ATOM 867 O O . THR A 1 121 ? -5.832 4.607 -9.883 1.00 94.62 121 THR A O 1
ATOM 870 N N . LEU A 1 122 ? -4.676 6.388 -10.605 1.00 93.00 122 LEU A N 1
ATOM 871 C CA . LEU A 1 122 ? -5.117 7.290 -9.540 1.00 93.00 122 LEU A CA 1
ATOM 872 C C . LEU A 1 122 ? -6.618 7.600 -9.617 1.00 93.00 122 LEU A C 1
ATOM 874 O O . LEU A 1 122 ? -7.301 7.519 -8.598 1.00 93.00 122 LEU A O 1
ATOM 878 N N . ILE A 1 123 ? -7.154 7.909 -10.805 1.00 97.00 123 ILE A N 1
ATOM 879 C CA . ILE A 1 123 ? -8.599 8.145 -10.981 1.00 97.00 123 ILE A CA 1
ATOM 880 C C . ILE A 1 123 ? -9.393 6.868 -10.688 1.00 97.00 123 ILE A C 1
ATOM 882 O O . ILE A 1 123 ? -10.390 6.917 -9.965 1.00 97.00 123 ILE A O 1
ATOM 886 N N . ALA A 1 124 ? -8.943 5.723 -11.205 1.00 96.81 124 ALA A N 1
ATOM 887 C CA . ALA A 1 124 ? -9.570 4.429 -10.953 1.00 96.81 124 ALA A CA 1
ATOM 888 C C . ALA A 1 124 ? -9.5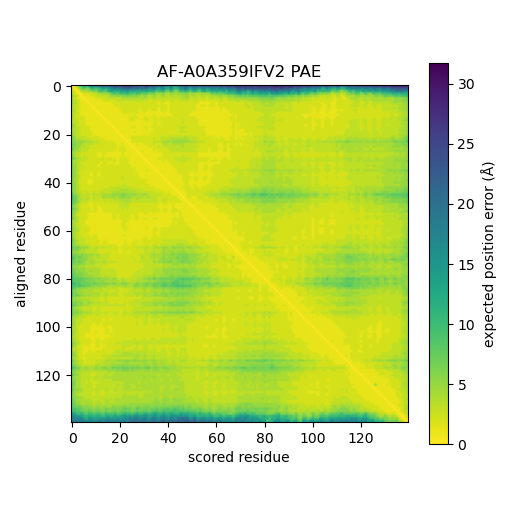48 4.076 -9.458 1.00 96.81 124 ALA A C 1
ATOM 890 O O . ALA A 1 124 ? -10.569 3.665 -8.910 1.00 96.81 124 ALA A O 1
ATOM 891 N N . GLY A 1 125 ? -8.418 4.300 -8.783 1.00 96.25 125 GLY A N 1
ATOM 892 C CA . GLY A 1 125 ? -8.268 4.095 -7.345 1.00 96.25 125 GLY A CA 1
ATOM 893 C C . GLY A 1 125 ? -9.182 5.005 -6.525 1.00 96.25 125 GLY A C 1
ATOM 894 O O . GLY A 1 125 ? -9.902 4.520 -5.656 1.00 96.25 125 GLY A O 1
ATOM 895 N N . ALA A 1 126 ? -9.230 6.303 -6.834 1.00 96.06 126 ALA A N 1
ATOM 896 C CA . ALA A 1 126 ? -10.123 7.249 -6.164 1.00 96.06 126 ALA A CA 1
ATOM 897 C C . ALA A 1 126 ? -11.603 6.877 -6.356 1.00 96.06 126 ALA A C 1
ATOM 899 O O . ALA A 1 126 ? -12.375 6.872 -5.394 1.00 96.06 126 ALA A O 1
ATOM 900 N N . GLY A 1 127 ? -11.991 6.503 -7.579 1.00 97.44 127 GLY A N 1
ATOM 901 C CA . GLY A 1 127 ?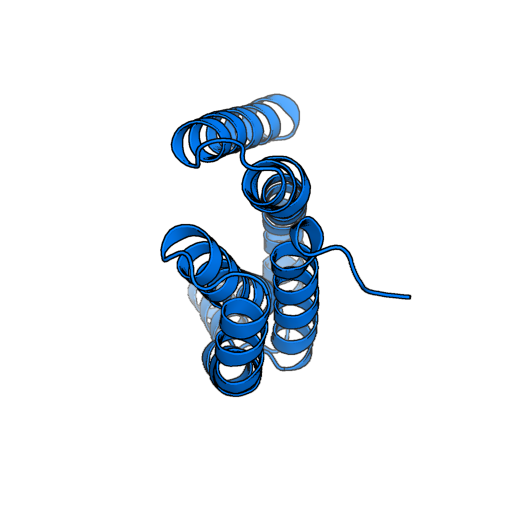 -13.334 6.014 -7.886 1.00 97.44 127 GLY A CA 1
ATOM 902 C C . GLY A 1 127 ? -13.675 4.725 -7.135 1.00 97.44 127 GLY A C 1
ATOM 903 O O . GLY A 1 127 ? -14.774 4.605 -6.595 1.00 97.44 127 GLY A O 1
ATOM 904 N N . ALA A 1 128 ? -12.728 3.789 -7.033 1.00 97.12 128 ALA A N 1
ATOM 905 C CA . ALA A 1 128 ? -12.900 2.550 -6.281 1.00 97.12 128 ALA A CA 1
ATOM 906 C C . ALA A 1 128 ? -13.046 2.803 -4.775 1.00 97.12 128 ALA A C 1
ATOM 908 O O . ALA A 1 128 ? -13.955 2.255 -4.158 1.00 97.12 128 ALA A O 1
ATOM 909 N N . VAL A 1 129 ? -12.219 3.674 -4.187 1.00 95.94 129 VAL A N 1
ATOM 910 C CA . VAL A 1 129 ? -12.342 4.068 -2.773 1.00 95.94 129 VAL A CA 1
ATOM 911 C C . VAL A 1 129 ? -13.703 4.714 -2.518 1.00 95.94 129 VAL A C 1
ATOM 913 O O . VAL A 1 129 ? -14.404 4.328 -1.582 1.00 95.94 129 VAL A O 1
ATOM 916 N N . PHE A 1 130 ? -14.124 5.641 -3.383 1.00 95.56 130 PHE A N 1
ATOM 917 C CA . PHE A 1 130 ? -15.447 6.253 -3.294 1.00 95.56 130 PHE A CA 1
ATOM 918 C C . PHE A 1 130 ? -16.564 5.203 -3.377 1.00 95.56 130 PHE A C 1
ATOM 920 O O . PHE A 1 130 ? -17.481 5.216 -2.556 1.00 95.56 130 PHE A O 1
ATOM 927 N N . ALA A 1 131 ? -16.478 4.258 -4.315 1.00 95.19 131 ALA A N 1
ATOM 928 C CA . ALA A 1 131 ? -17.451 3.180 -4.450 1.00 95.19 131 ALA A CA 1
ATOM 929 C C . ALA A 1 131 ? -17.498 2.282 -3.203 1.00 95.19 131 ALA A C 1
ATOM 931 O O . ALA A 1 131 ? -18.589 1.999 -2.709 1.00 95.19 131 ALA A O 1
ATOM 932 N N . VAL A 1 132 ? -16.345 1.896 -2.643 1.00 94.50 132 VAL A N 1
ATOM 933 C CA . VAL A 1 132 ? -16.280 1.107 -1.401 1.00 94.50 132 VAL A CA 1
ATOM 934 C C . VAL A 1 132 ? -16.975 1.846 -0.260 1.00 94.50 132 VAL A C 1
ATOM 936 O O . VAL A 1 132 ? -17.829 1.262 0.407 1.00 94.50 132 VAL A O 1
ATOM 939 N N . ILE A 1 133 ? -16.691 3.138 -0.076 1.00 92.12 133 ILE A N 1
ATOM 940 C CA . ILE A 1 133 ? -17.340 3.956 0.958 1.00 92.12 133 ILE A CA 1
ATOM 941 C C . ILE A 1 133 ? -18.854 4.041 0.721 1.00 92.12 133 ILE A C 1
ATOM 943 O O . ILE A 1 133 ? -19.632 3.959 1.666 1.00 92.12 133 ILE A O 1
ATOM 947 N N . ARG A 1 134 ? -19.313 4.184 -0.526 1.00 92.25 134 ARG A N 1
ATOM 948 C CA . ARG A 1 134 ? -20.749 4.321 -0.825 1.00 92.25 134 ARG A CA 1
ATOM 949 C C . ARG A 1 134 ? -21.531 3.015 -0.688 1.00 92.25 134 ARG A C 1
ATOM 951 O O . ARG A 1 134 ? -22.714 3.088 -0.364 1.00 92.25 134 ARG A O 1
ATOM 958 N N . ILE A 1 135 ? -20.900 1.868 -0.944 1.00 92.31 135 ILE A N 1
ATOM 959 C CA . ILE A 1 135 ? -21.537 0.542 -0.895 1.00 92.31 135 ILE A CA 1
ATOM 960 C C . ILE A 1 135 ? -21.472 -0.054 0.517 1.00 92.31 135 ILE A C 1
ATOM 962 O O . ILE A 1 135 ? -22.473 -0.575 1.002 1.00 92.31 135 ILE A O 1
ATOM 966 N N . PHE A 1 136 ? -20.313 0.025 1.178 1.00 89.56 136 PHE A N 1
ATOM 967 C CA . PHE A 1 136 ? -20.064 -0.626 2.472 1.00 89.56 136 PHE A CA 1
ATOM 968 C C . PHE A 1 136 ? -20.027 0.345 3.657 1.00 89.56 136 PHE A C 1
ATOM 970 O O . PHE A 1 136 ? -20.101 -0.091 4.808 1.00 89.56 136 PHE A O 1
ATOM 977 N N . GLY A 1 137 ? -19.910 1.650 3.407 1.00 85.62 137 GLY A N 1
ATOM 978 C CA . GLY A 1 137 ? -19.888 2.656 4.462 1.00 85.62 137 GLY A CA 1
ATOM 979 C C . GLY A 1 137 ? -21.231 2.761 5.177 1.00 85.62 137 GLY A C 1
ATOM 980 O O . GLY A 1 137 ? -22.301 2.751 4.565 1.00 85.62 137 GLY A O 1
ATOM 981 N N . LYS A 1 138 ? -21.172 2.892 6.502 1.00 81.38 138 LYS A N 1
ATOM 982 C CA . LYS A 1 138 ? -22.343 3.188 7.330 1.00 81.38 138 LYS A CA 1
ATOM 983 C C . LYS A 1 138 ? -22.529 4.700 7.414 1.00 81.38 138 LYS A C 1
ATOM 985 O O . LYS A 1 138 ? -21.550 5.436 7.497 1.00 81.38 138 LYS A O 1
ATOM 990 N N . LYS A 1 139 ? -23.783 5.161 7.392 1.00 76.38 139 LYS A N 1
ATOM 991 C CA . LYS A 1 139 ? -24.098 6.557 7.724 1.0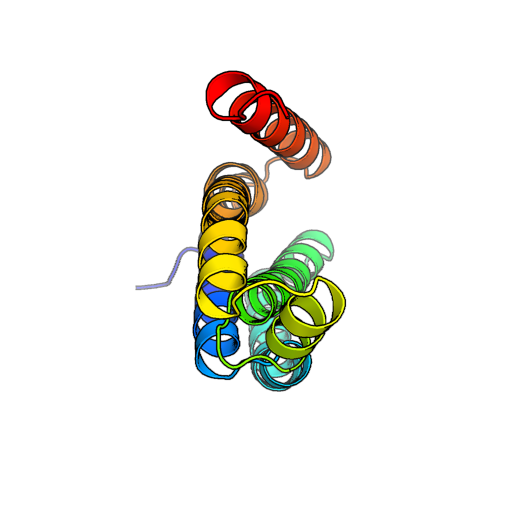0 76.38 139 LYS A CA 1
ATOM 992 C C . LYS A 1 139 ? -23.822 6.744 9.213 1.00 76.38 139 LYS A C 1
ATOM 994 O O . LYS A 1 139 ? -24.346 5.968 10.012 1.00 76.38 139 LYS A O 1
ATOM 999 N N . VAL A 1 140 ? -22.974 7.714 9.532 1.00 70.62 140 VAL A N 1
ATOM 1000 C CA . VAL A 1 140 ? -22.629 8.119 10.898 1.00 70.62 140 VAL A CA 1
ATOM 1001 C C . VAL A 1 140 ? -23.324 9.437 11.185 1.00 70.62 140 VAL A C 1
ATOM 1003 O O . VAL A 1 140 ? -23.336 10.279 10.256 1.00 70.62 140 VAL A O 1
#